Protein AF-A0A7V7TW19-F1 (afdb_monomer_lite)

Organism: NCBI:txid2615207

pLDDT: mean 81.2, std 10.43, range [51.41, 95.44]

Secondary structure (DSSP, 8-state):
----HHHHHHTTGGGT--EEEEE-SS-EEEEEHHHHHHHHHHHHHHHH-SSS-SHHHHHHHHHHHHHHHTT--

Radius of gyration: 19.97 Å; chains: 1; bounding box: 42×24×58 Å

Structure (mmCIF, N/CA/C/O backbone):
data_AF-A0A7V7TW19-F1
#
_entry.id   AF-A0A7V7TW19-F1
#
loop_
_atom_site.group_PDB
_atom_site.id
_atom_site.type_symbol
_atom_site.label_atom_id
_atom_site.label_alt_id
_atom_site.label_comp_id
_atom_site.label_asym_id
_atom_site.label_entity_id
_atom_site.label_seq_id
_atom_site.pdbx_PDB_ins_code
_atom_site.Cartn_x
_atom_site.Cartn_y
_atom_site.Cartn_z
_atom_site.occupancy
_atom_site.B_iso_or_equiv
_atom_site.auth_seq_id
_atom_site.auth_comp_id
_atom_site.auth_asym_id
_atom_site.auth_atom_id
_atom_site.pdbx_PDB_model_num
ATOM 1 N N . MET A 1 1 ? -12.059 6.445 24.242 1.00 56.94 1 MET A N 1
ATOM 2 C CA . MET A 1 1 ? -10.948 5.479 24.397 1.00 56.94 1 MET A CA 1
ATOM 3 C C . MET A 1 1 ? -9.836 5.856 23.432 1.00 56.94 1 MET A C 1
ATOM 5 O O . MET A 1 1 ? -10.152 6.354 22.360 1.00 56.94 1 MET A O 1
ATOM 9 N N . ARG A 1 2 ? -8.569 5.666 23.810 1.00 73.06 2 ARG A N 1
ATOM 10 C CA . ARG A 1 2 ? -7.404 5.810 22.921 1.00 73.06 2 ARG A CA 1
ATOM 11 C C . ARG A 1 2 ? -6.713 4.453 22.815 1.00 73.06 2 ARG A C 1
ATOM 13 O O . ARG A 1 2 ? -6.801 3.668 23.758 1.00 73.06 2 ARG A O 1
ATOM 20 N N . LEU A 1 3 ? -6.059 4.187 21.688 1.00 78.62 3 LEU A N 1
ATOM 21 C CA . LEU A 1 3 ? -5.182 3.02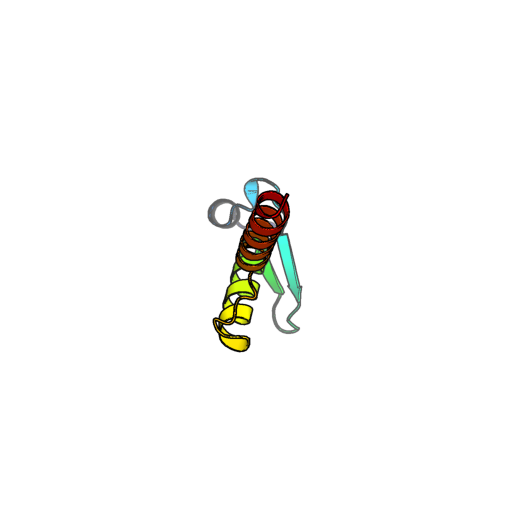4 21.559 1.00 78.62 3 LEU A CA 1
ATOM 22 C C . LEU A 1 3 ? -4.074 3.083 22.627 1.00 78.62 3 LEU A C 1
ATOM 24 O O . LEU A 1 3 ? -3.647 4.186 22.984 1.00 78.62 3 LEU A O 1
ATOM 28 N N . PRO A 1 4 ? -3.614 1.936 23.158 1.00 87.88 4 PRO A N 1
ATOM 29 C CA . PRO A 1 4 ? -2.477 1.909 24.070 1.00 87.88 4 PRO A CA 1
ATOM 30 C C . PRO A 1 4 ? -1.230 2.516 23.416 1.00 87.88 4 PRO A C 1
ATOM 32 O O . PRO A 1 4 ? -0.964 2.267 22.241 1.00 87.88 4 PRO A O 1
ATOM 35 N N . ALA A 1 5 ? -0.457 3.292 24.180 1.00 83.19 5 ALA A N 1
ATOM 36 C CA . ALA A 1 5 ? 0.741 3.972 23.677 1.00 83.19 5 ALA A CA 1
ATOM 37 C C . ALA A 1 5 ? 1.753 2.996 23.058 1.00 83.19 5 ALA A C 1
ATOM 39 O O . ALA A 1 5 ? 2.263 3.259 21.976 1.00 83.19 5 ALA A O 1
ATOM 40 N N . GLU A 1 6 ? 1.935 1.828 23.677 1.00 86.50 6 GLU A N 1
ATOM 41 C CA . GLU A 1 6 ? 2.821 0.770 23.179 1.00 86.50 6 GLU A CA 1
ATOM 42 C C . GLU A 1 6 ? 2.412 0.257 21.785 1.00 86.50 6 GLU A C 1
ATOM 44 O O . GLU 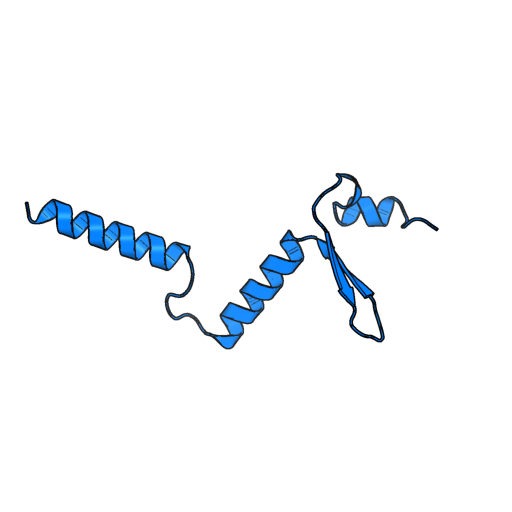A 1 6 ? 3.258 -0.042 20.945 1.00 86.50 6 GLU A O 1
ATOM 49 N N . VAL A 1 7 ? 1.103 0.184 21.514 1.00 82.38 7 VAL A N 1
ATOM 50 C CA . VAL A 1 7 ? 0.582 -0.221 20.199 1.00 82.38 7 VAL A CA 1
ATOM 51 C C . VAL A 1 7 ? 0.827 0.884 19.175 1.00 82.38 7 VAL A C 1
ATOM 53 O O . VAL A 1 7 ? 1.198 0.600 18.041 1.00 82.38 7 VAL A O 1
ATOM 56 N N . MET A 1 8 ? 0.655 2.148 19.570 1.00 79.25 8 MET A N 1
ATOM 57 C CA . MET A 1 8 ? 0.912 3.281 18.680 1.00 79.25 8 MET A CA 1
ATOM 58 C C . MET A 1 8 ? 2.395 3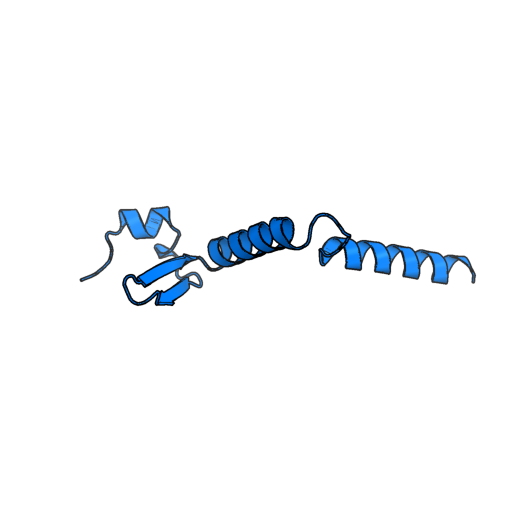.400 18.310 1.00 79.25 8 MET A C 1
ATOM 60 O O . MET A 1 8 ? 2.702 3.627 17.145 1.00 79.25 8 MET A O 1
ATOM 64 N N . GLU A 1 9 ? 3.302 3.204 19.266 1.00 82.19 9 GLU A N 1
ATOM 65 C CA . GLU A 1 9 ? 4.752 3.274 19.049 1.00 82.19 9 GLU A CA 1
ATOM 66 C C . GLU A 1 9 ? 5.249 2.140 18.143 1.00 82.19 9 GLU A C 1
ATOM 68 O O . GLU A 1 9 ? 5.928 2.389 17.149 1.00 82.19 9 GLU A O 1
ATOM 73 N N . ARG A 1 10 ? 4.820 0.897 18.406 1.00 82.25 10 ARG A N 1
ATOM 74 C CA . ARG A 1 10 ? 5.198 -0.282 17.607 1.00 82.25 10 ARG A CA 1
ATOM 75 C C . ARG A 1 10 ? 4.850 -0.153 16.123 1.00 82.25 10 ARG A C 1
ATOM 77 O O . ARG A 1 10 ? 5.564 -0.690 15.284 1.00 82.25 10 ARG A O 1
ATOM 84 N N . HIS A 1 11 ? 3.751 0.529 15.814 1.00 76.31 11 HIS A N 1
ATOM 85 C CA . HIS A 1 11 ? 3.258 0.706 14.449 1.00 76.31 11 HIS A CA 1
ATOM 86 C C . HIS A 1 11 ? 3.571 2.095 13.867 1.00 76.31 11 HIS A C 1
ATOM 88 O O . HIS A 1 11 ? 3.003 2.465 12.843 1.00 76.31 11 HIS A O 1
ATOM 94 N N . GLY A 1 12 ? 4.437 2.890 14.513 1.00 72.62 12 GLY A N 1
ATOM 95 C CA . GLY A 1 12 ? 4.828 4.221 14.022 1.00 72.62 12 GLY A CA 1
ATOM 96 C C . GLY A 1 12 ? 3.673 5.230 13.947 1.00 72.62 12 GLY A C 1
ATOM 97 O O . GLY A 1 12 ? 3.751 6.234 13.243 1.00 72.62 12 GLY A O 1
ATOM 98 N N . ILE A 1 13 ? 2.579 4.973 14.666 1.00 76.94 13 ILE A N 1
ATOM 99 C CA . ILE A 1 13 ? 1.363 5.797 14.680 1.00 76.94 13 ILE A CA 1
ATOM 100 C C . ILE A 1 13 ? 1.589 7.069 15.508 1.00 76.94 13 ILE A C 1
ATOM 102 O O . ILE A 1 13 ? 0.990 8.112 15.242 1.00 76.94 13 ILE A O 1
ATOM 106 N N . SER A 1 14 ? 2.471 7.000 16.508 1.00 71.69 14 SER A N 1
ATOM 107 C CA . SER A 1 14 ? 2.775 8.100 17.431 1.00 71.69 14 SER A CA 1
ATOM 108 C C . SER A 1 14 ? 3.386 9.333 16.761 1.00 71.69 14 SER A C 1
ATOM 110 O O . SER A 1 14 ? 3.293 10.422 17.321 1.00 71.69 14 SER A O 1
ATOM 112 N N . GLU A 1 15 ? 3.971 9.189 15.571 1.00 69.31 15 GLU A N 1
ATOM 113 C CA . GLU A 1 15 ? 4.684 10.268 14.872 1.00 69.31 15 GLU A CA 1
ATOM 114 C C . GLU A 1 15 ? 3.798 11.069 13.899 1.00 69.31 15 GLU A C 1
ATOM 116 O O . GLU A 1 15 ? 4.274 11.991 13.241 1.00 69.31 15 GLU A O 1
ATOM 121 N N . GLY A 1 16 ? 2.494 10.770 13.824 1.00 65.94 16 GLY A N 1
ATOM 122 C CA . GLY A 1 16 ? 1.556 11.525 12.981 1.00 65.94 16 GLY A CA 1
ATOM 123 C C . GLY A 1 16 ? 1.632 11.186 11.487 1.00 65.94 16 GLY A C 1
ATOM 124 O O . GLY A 1 16 ? 1.280 12.014 10.647 1.00 65.94 16 GLY A O 1
ATOM 125 N N . GLY A 1 17 ? 2.085 9.976 11.150 1.00 73.94 17 GLY A N 1
ATOM 126 C CA . GLY A 1 17 ? 2.140 9.474 9.777 1.00 73.94 17 GLY A CA 1
ATOM 127 C C . GLY A 1 17 ? 0.764 9.219 9.146 1.00 73.94 17 GLY A C 1
ATOM 128 O O . GLY A 1 17 ? -0.257 9.101 9.825 1.00 73.94 17 GLY A O 1
ATOM 129 N N . MET A 1 18 ? 0.736 9.110 7.813 1.00 81.94 18 MET A N 1
ATOM 130 C CA . MET A 1 18 ? -0.485 8.793 7.068 1.00 81.94 18 MET A CA 1
ATOM 131 C C . MET A 1 18 ? -0.936 7.355 7.349 1.00 81.94 18 MET A C 1
ATOM 133 O O . MET A 1 18 ? -0.186 6.395 7.148 1.00 81.94 18 MET A O 1
ATOM 137 N N . MET A 1 19 ? -2.189 7.221 7.773 1.00 86.38 19 MET A N 1
ATOM 138 C CA . MET A 1 19 ? -2.829 5.945 8.065 1.00 86.38 19 MET A CA 1
ATOM 139 C C . MET A 1 19 ? -3.939 5.645 7.068 1.00 86.38 19 MET A C 1
ATOM 141 O O . MET A 1 19 ? -4.660 6.543 6.633 1.00 86.38 19 MET A O 1
ATOM 145 N N . VAL A 1 20 ? -4.104 4.365 6.760 1.00 89.62 20 VAL A N 1
ATOM 146 C CA . VAL A 1 20 ? -5.220 3.845 5.977 1.00 89.62 20 VAL A CA 1
ATOM 147 C C . VAL A 1 20 ? -6.148 3.092 6.924 1.00 89.62 20 VAL A C 1
ATOM 149 O O . VAL A 1 20 ? -5.705 2.207 7.660 1.00 89.62 20 VAL A O 1
ATOM 152 N N . LEU A 1 21 ? -7.433 3.450 6.902 1.00 91.62 21 LEU A N 1
ATOM 153 C CA . LEU A 1 21 ? -8.495 2.673 7.531 1.00 91.62 21 LEU A CA 1
ATOM 154 C C . LEU A 1 21 ? -9.340 2.011 6.446 1.00 91.62 21 LEU A C 1
ATOM 156 O O . LEU A 1 21 ? -9.899 2.687 5.585 1.00 91.62 21 LEU A O 1
ATOM 160 N N . GLU A 1 22 ? -9.440 0.691 6.519 1.00 92.50 22 GLU A N 1
ATOM 161 C CA . GLU A 1 22 ? -10.296 -0.117 5.660 1.00 92.50 22 GLU A CA 1
ATOM 162 C C . GLU A 1 22 ? -11.469 -0.643 6.485 1.00 92.50 22 GLU A C 1
ATOM 164 O O . GLU A 1 22 ? -11.276 -1.381 7.455 1.00 92.50 22 GLU A O 1
ATOM 169 N N . ASP A 1 23 ? -12.685 -0.285 6.082 1.00 95.00 23 ASP A N 1
ATOM 170 C CA . ASP A 1 23 ? -13.895 -0.923 6.587 1.00 95.00 23 ASP A CA 1
ATOM 171 C C . ASP A 1 23 ? -14.150 -2.208 5.790 1.00 95.00 23 ASP A C 1
ATOM 173 O O . ASP A 1 23 ? -14.349 -2.179 4.574 1.00 95.00 23 ASP A O 1
ATOM 177 N N . ARG A 1 24 ? -14.107 -3.351 6.478 1.00 94.56 24 ARG A N 1
ATOM 178 C CA . ARG A 1 24 ? -14.376 -4.681 5.914 1.00 94.56 24 ARG A CA 1
ATOM 179 C C . ARG A 1 24 ? -15.742 -5.224 6.343 1.00 94.56 24 ARG A C 1
ATOM 181 O O . ARG A 1 24 ? -16.001 -6.421 6.221 1.00 94.56 24 ARG A O 1
ATOM 188 N N . GLY A 1 25 ? -16.614 -4.370 6.876 1.00 95.44 25 GLY A N 1
ATOM 189 C CA . GLY A 1 25 ? -17.961 -4.690 7.342 1.00 95.44 25 GLY A CA 1
ATOM 190 C C . GLY A 1 25 ? -17.988 -5.359 8.716 1.00 95.44 25 GLY A C 1
ATOM 191 O O . GLY A 1 25 ? -18.668 -4.884 9.620 1.00 95.44 25 GLY A O 1
ATOM 192 N N . SER A 1 26 ? -17.243 -6.455 8.902 1.00 94.75 26 SER A N 1
ATOM 193 C CA . SER A 1 26 ? -17.122 -7.140 10.203 1.00 94.75 26 SER A CA 1
ATOM 194 C C . SER A 1 26 ? -15.946 -6.646 11.045 1.00 94.75 26 SER A C 1
ATOM 196 O O . SER A 1 26 ? -15.869 -6.938 12.240 1.00 94.75 26 SER A O 1
ATOM 198 N N . SER A 1 27 ? -15.020 -5.911 10.432 1.00 93.31 27 SER A N 1
ATOM 199 C CA . SER A 1 27 ? -13.835 -5.379 11.086 1.00 93.31 27 SER A CA 1
ATOM 200 C C . SER A 1 27 ? -13.377 -4.086 10.430 1.00 93.31 27 SER A C 1
ATOM 202 O O . SER A 1 27 ? -13.592 -3.854 9.241 1.00 93.31 27 SER A O 1
ATOM 204 N N . ILE A 1 28 ? -12.713 -3.256 11.228 1.00 91.56 28 ILE A N 1
ATOM 205 C CA . ILE A 1 28 ? -11.944 -2.121 10.738 1.00 91.56 28 ILE A CA 1
ATOM 206 C C . ILE A 1 28 ? -10.479 -2.516 10.837 1.00 91.56 28 ILE A C 1
ATOM 208 O O . ILE A 1 28 ? -9.994 -2.860 11.918 1.00 91.56 28 ILE A O 1
ATOM 212 N N . VAL A 1 29 ? -9.783 -2.475 9.707 1.00 90.50 29 VAL A N 1
ATOM 213 C CA . VAL A 1 29 ? -8.341 -2.696 9.649 1.00 90.50 29 VAL A CA 1
ATOM 214 C C . VAL A 1 29 ? -7.667 -1.342 9.540 1.00 90.50 29 VAL A C 1
ATOM 216 O O . VAL A 1 29 ? -8.006 -0.536 8.678 1.00 90.50 29 VAL A O 1
ATOM 219 N N . MET A 1 30 ? -6.710 -1.096 10.423 1.00 87.88 30 MET A N 1
ATOM 220 C CA . MET A 1 30 ? -5.923 0.125 10.433 1.00 87.88 30 MET A CA 1
ATOM 221 C C . MET A 1 30 ? -4.461 -0.237 10.213 1.00 87.88 30 MET A C 1
ATOM 223 O O . MET A 1 30 ? -3.932 -1.115 10.892 1.00 87.88 30 MET A O 1
ATOM 227 N N . ARG A 1 31 ? -3.825 0.437 9.260 1.00 87.75 31 ARG A N 1
ATOM 228 C CA . ARG A 1 31 ? -2.432 0.198 8.882 1.00 87.75 31 ARG A CA 1
ATOM 229 C C . ARG A 1 31 ? -1.770 1.475 8.399 1.00 87.75 31 ARG A C 1
ATOM 231 O O . ARG A 1 31 ? -2.447 2.440 8.036 1.00 87.75 31 ARG A O 1
ATOM 238 N N . THR A 1 32 ? -0.448 1.510 8.425 1.00 88.12 32 THR A N 1
ATOM 239 C CA . THR A 1 32 ? 0.304 2.624 7.847 1.00 88.12 32 THR A CA 1
ATOM 240 C C . THR A 1 32 ? 0.147 2.625 6.327 1.00 88.12 32 THR A C 1
ATOM 242 O O . THR A 1 32 ? -0.083 1.587 5.700 1.00 88.12 32 THR A O 1
ATOM 245 N N . PHE A 1 33 ? 0.293 3.794 5.703 1.00 87.00 33 PHE A N 1
ATOM 246 C CA . PHE A 1 33 ? 0.290 3.873 4.242 1.00 87.00 33 PHE A CA 1
ATOM 247 C C . PHE A 1 33 ? 1.418 3.036 3.611 1.00 87.00 33 PHE A C 1
ATOM 249 O O . PHE A 1 33 ? 1.226 2.434 2.558 1.00 87.00 33 PHE A O 1
ATOM 256 N N . ALA A 1 34 ? 2.573 2.940 4.278 1.00 85.62 34 ALA A N 1
ATOM 257 C CA . ALA A 1 34 ? 3.695 2.125 3.821 1.00 85.62 34 ALA A CA 1
ATOM 258 C C . ALA A 1 34 ? 3.347 0.626 3.781 1.00 85.62 34 ALA A C 1
ATOM 260 O O . ALA A 1 34 ? 3.576 -0.021 2.760 1.00 85.62 34 ALA A O 1
ATOM 261 N N . GLU A 1 35 ? 2.737 0.094 4.847 1.00 88.56 35 GLU A N 1
ATOM 262 C CA . GLU A 1 35 ? 2.239 -1.290 4.883 1.00 88.56 35 GLU A CA 1
ATOM 263 C C . GLU A 1 35 ? 1.175 -1.525 3.803 1.00 88.56 35 GLU A C 1
ATOM 265 O O . GLU A 1 35 ? 1.217 -2.531 3.099 1.00 88.56 35 GLU A O 1
ATOM 270 N N . PHE A 1 36 ? 0.254 -0.571 3.614 1.00 91.25 36 PHE A N 1
ATOM 271 C CA . PHE A 1 36 ? -0.766 -0.656 2.567 1.00 91.25 36 PHE A CA 1
ATOM 272 C C . PHE A 1 36 ? -0.149 -0.789 1.167 1.00 91.25 36 PHE A C 1
ATOM 274 O O . PHE A 1 36 ? -0.523 -1.680 0.404 1.00 91.25 36 PHE A O 1
ATOM 281 N N . VAL A 1 37 ? 0.814 0.074 0.831 1.00 90.25 37 VAL A N 1
ATOM 282 C CA . VAL A 1 37 ? 1.488 0.057 -0.474 1.00 90.25 37 VAL A CA 1
ATOM 283 C C . VAL A 1 37 ? 2.291 -1.226 -0.668 1.00 90.25 37 VAL A C 1
ATOM 285 O O . VAL A 1 37 ? 2.213 -1.826 -1.741 1.00 90.25 37 VAL A O 1
ATOM 288 N N . ALA A 1 38 ? 3.034 -1.664 0.350 1.00 90.31 38 ALA A N 1
ATOM 289 C CA . ALA A 1 38 ? 3.829 -2.886 0.283 1.00 90.31 38 ALA A CA 1
ATOM 290 C C . ALA A 1 38 ? 2.959 -4.116 -0.021 1.00 90.31 38 ALA A C 1
ATOM 292 O O . ALA A 1 38 ? 3.308 -4.911 -0.898 1.00 90.31 38 ALA A O 1
ATOM 293 N N . ASP A 1 39 ? 1.799 -4.225 0.630 1.00 90.88 39 ASP A N 1
ATOM 294 C CA . ASP A 1 39 ? 0.845 -5.312 0.403 1.00 90.88 39 ASP A CA 1
ATOM 295 C C . ASP A 1 39 ? 0.273 -5.297 -1.016 1.00 90.88 39 ASP A C 1
ATOM 297 O O . ASP A 1 39 ? 0.244 -6.329 -1.686 1.00 90.88 39 ASP A O 1
ATOM 301 N N . ILE A 1 40 ? -0.145 -4.128 -1.512 1.00 90.81 40 ILE A N 1
ATOM 302 C CA . ILE A 1 40 ? -0.672 -4.003 -2.878 1.00 90.81 40 ILE A CA 1
ATOM 303 C C . ILE A 1 40 ? 0.406 -4.344 -3.913 1.00 90.81 40 ILE A C 1
ATOM 305 O O . ILE A 1 40 ? 0.119 -5.013 -4.905 1.00 90.81 40 ILE A O 1
ATOM 309 N N . GLN A 1 41 ? 1.655 -3.933 -3.688 1.00 89.25 41 GLN A N 1
ATOM 310 C CA . GLN A 1 41 ? 2.770 -4.296 -4.562 1.00 89.25 41 GLN A CA 1
ATOM 311 C C . GLN A 1 41 ? 3.065 -5.798 -4.531 1.00 89.25 41 GLN A C 1
ATOM 313 O O . GLN A 1 41 ? 3.340 -6.384 -5.576 1.00 89.25 41 GLN A O 1
ATOM 318 N N . ALA A 1 42 ? 3.014 -6.431 -3.355 1.00 89.12 42 ALA A N 1
ATOM 319 C CA . ALA A 1 42 ? 3.187 -7.875 -3.226 1.00 89.12 42 ALA A CA 1
ATOM 320 C C . ALA A 1 42 ? 2.08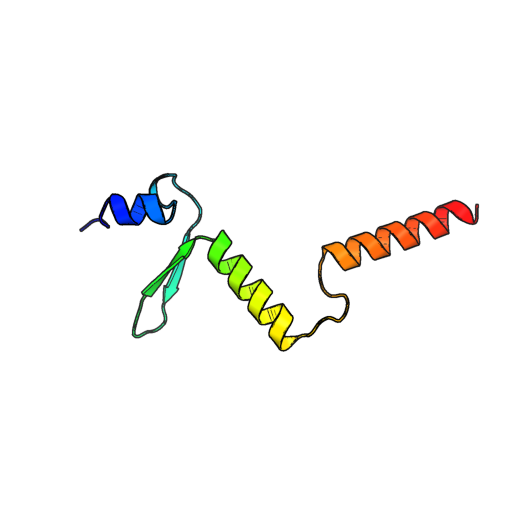5 -8.638 -3.972 1.00 89.12 42 ALA A C 1
ATOM 322 O O . ALA A 1 42 ? 2.397 -9.509 -4.782 1.00 89.12 42 ALA A O 1
ATOM 323 N N . TRP A 1 43 ? 0.826 -8.237 -3.782 1.00 89.69 43 TRP A N 1
ATOM 324 C CA . TRP A 1 43 ? -0.314 -8.803 -4.500 1.00 89.69 43 TRP A CA 1
ATOM 325 C C . TRP A 1 43 ? -0.199 -8.607 -6.017 1.00 89.69 43 TRP A C 1
ATOM 327 O O . TRP A 1 43 ? -0.406 -9.539 -6.788 1.00 89.69 43 TRP A O 1
ATOM 337 N N . SER A 1 44 ? 0.200 -7.413 -6.459 1.00 84.94 44 SER A N 1
ATOM 338 C CA . SER A 1 44 ? 0.418 -7.108 -7.876 1.00 84.94 44 SER A CA 1
ATOM 339 C C . SER A 1 44 ? 1.475 -8.025 -8.502 1.00 84.94 44 SER A C 1
ATOM 341 O O . SER A 1 44 ? 1.243 -8.581 -9.573 1.00 84.94 44 SER A O 1
ATOM 343 N N . ARG A 1 45 ? 2.604 -8.253 -7.810 1.00 82.44 45 ARG A N 1
ATOM 344 C CA . ARG A 1 45 ? 3.655 -9.184 -8.260 1.00 82.44 45 ARG A CA 1
ATOM 345 C C . ARG A 1 45 ? 3.143 -10.618 -8.394 1.00 82.44 45 ARG A C 1
ATOM 347 O O . ARG A 1 45 ? 3.479 -11.290 -9.363 1.00 82.44 45 ARG A O 1
ATOM 354 N N . GLU A 1 46 ? 2.325 -11.076 -7.450 1.00 85.38 46 GLU A N 1
ATOM 355 C CA . GLU A 1 46 ? 1.736 -12.419 -7.488 1.00 85.38 46 GLU A CA 1
AT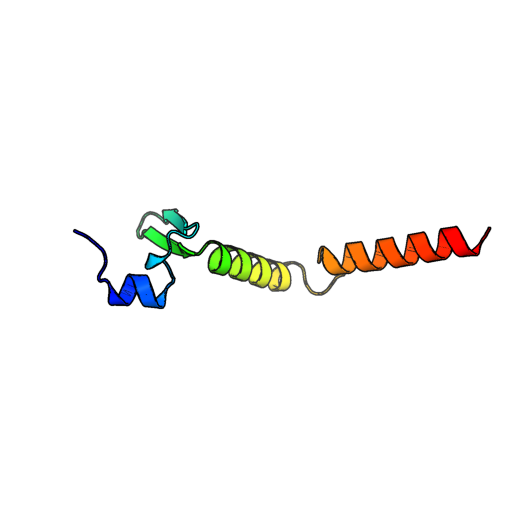OM 356 C C . GLU A 1 46 ? 0.752 -12.583 -8.656 1.00 85.38 46 GLU A C 1
ATOM 358 O O . GLU A 1 46 ? 0.780 -13.594 -9.356 1.00 85.38 46 GLU A O 1
ATOM 363 N N . VAL A 1 47 ? -0.094 -11.578 -8.900 1.00 84.06 47 VAL A N 1
ATOM 364 C CA . VAL A 1 47 ? -1.161 -11.650 -9.908 1.00 84.06 47 VAL A CA 1
ATOM 365 C C . VAL A 1 47 ? -0.658 -11.381 -11.327 1.00 84.06 47 VAL A C 1
ATOM 367 O O . VAL A 1 47 ? -1.112 -12.028 -12.271 1.00 84.06 47 VAL A O 1
ATOM 370 N N . LEU A 1 48 ? 0.254 -10.423 -11.506 1.00 80.00 48 LEU A N 1
ATOM 371 C CA . LEU A 1 48 ? 0.733 -9.996 -12.827 1.00 80.00 48 LEU A CA 1
ATOM 372 C C . LEU A 1 48 ? 2.013 -10.726 -13.275 1.00 80.00 48 LEU A C 1
ATOM 374 O O . LEU A 1 48 ? 2.319 -10.736 -14.471 1.00 80.00 48 LEU A O 1
ATOM 378 N N . GLY A 1 49 ? 2.729 -11.375 -12.351 1.00 70.69 49 GLY A N 1
ATOM 379 C CA . GLY A 1 49 ? 4.005 -12.043 -12.613 1.00 70.69 49 GLY A CA 1
ATOM 380 C C . GLY A 1 49 ? 5.172 -11.079 -12.877 1.00 70.69 49 GLY A C 1
ATOM 381 O O . GLY A 1 49 ? 5.039 -9.862 -12.783 1.00 70.69 49 GLY A O 1
ATOM 382 N N . ASP A 1 50 ? 6.330 -11.640 -13.239 1.00 64.44 50 ASP A N 1
ATOM 383 C CA . ASP A 1 50 ? 7.628 -10.941 -13.370 1.00 64.44 50 ASP A CA 1
ATOM 384 C C . ASP A 1 50 ? 7.841 -10.268 -14.742 1.00 64.44 50 ASP A C 1
ATOM 386 O O . ASP A 1 50 ? 8.955 -10.115 -15.242 1.00 64.44 50 ASP A O 1
ATOM 390 N N . LYS A 1 51 ? 6.753 -9.919 -15.433 1.00 58.16 51 LYS A N 1
ATOM 391 C CA . LYS A 1 51 ? 6.860 -9.170 -16.688 1.00 58.16 51 LYS A CA 1
ATOM 392 C C . LYS A 1 51 ? 7.117 -7.721 -16.310 1.00 58.16 51 LYS A C 1
ATOM 394 O O . LYS A 1 51 ? 6.199 -7.139 -15.767 1.00 58.16 51 LYS A O 1
ATOM 399 N N . ASN A 1 52 ? 8.311 -7.180 -16.578 1.00 54.62 52 ASN A N 1
ATOM 400 C CA . ASN A 1 52 ? 8.709 -5.755 -16.545 1.00 54.62 52 ASN A CA 1
ATOM 401 C C . ASN A 1 52 ? 7.541 -4.748 -16.383 1.00 54.62 52 ASN A C 1
ATOM 403 O O . ASN A 1 52 ? 7.124 -4.102 -17.343 1.00 54.62 52 ASN A O 1
ATOM 407 N N . LEU A 1 53 ? 6.979 -4.639 -15.181 1.00 63.53 53 LEU A N 1
ATOM 408 C CA . LEU A 1 53 ? 5.788 -3.827 -14.888 1.00 63.53 53 LEU A CA 1
ATOM 409 C C . LEU A 1 53 ? 6.049 -2.881 -13.719 1.00 63.53 53 LEU A C 1
ATOM 411 O O . LEU A 1 53 ? 5.169 -2.099 -13.352 1.00 63.53 53 LEU A O 1
ATOM 415 N N . THR A 1 54 ? 7.241 -2.935 -13.117 1.00 71.31 54 THR A N 1
ATOM 416 C CA . THR A 1 54 ? 7.597 -1.954 -12.103 1.00 71.31 54 THR A CA 1
ATOM 417 C C . THR A 1 54 ? 7.933 -0.626 -12.775 1.00 71.31 54 THR A C 1
ATOM 419 O O . THR A 1 54 ? 8.440 -0.565 -13.898 1.00 71.31 54 THR A O 1
ATOM 422 N N . VAL A 1 55 ? 7.633 0.470 -12.078 1.00 74.25 55 VAL A N 1
ATOM 423 C CA . VAL A 1 55 ? 7.98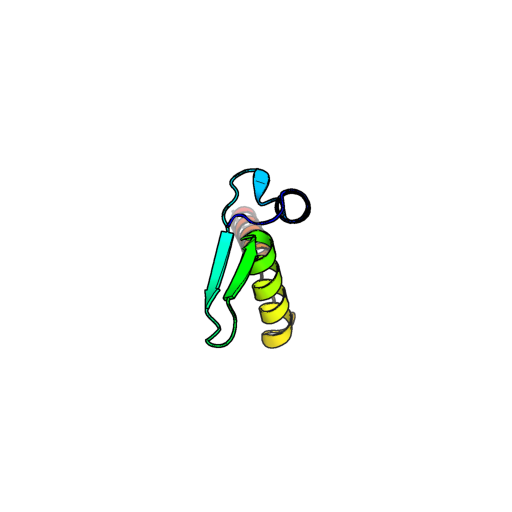2 1.818 -12.544 1.00 74.25 55 VAL A CA 1
ATOM 424 C C . VAL A 1 55 ? 9.495 1.946 -12.726 1.00 74.25 55 VAL A C 1
ATOM 426 O O . VAL A 1 55 ? 9.934 2.601 -13.664 1.00 74.25 55 VAL A O 1
ATOM 429 N N . ASP A 1 56 ? 10.289 1.282 -11.886 1.00 78.31 56 ASP A N 1
ATOM 430 C CA . ASP A 1 56 ? 11.746 1.284 -11.997 1.00 78.31 56 ASP A CA 1
ATOM 431 C C . ASP A 1 56 ? 12.229 0.584 -13.273 1.00 78.31 56 ASP A C 1
ATOM 433 O O . ASP A 1 56 ? 13.110 1.117 -13.951 1.00 78.31 56 ASP A O 1
ATOM 437 N N . ASP A 1 57 ? 11.612 -0.537 -13.663 1.00 76.19 57 ASP A N 1
ATOM 438 C CA . ASP A 1 57 ? 11.922 -1.222 -14.926 1.00 76.19 57 ASP A CA 1
ATOM 439 C C . ASP A 1 57 ? 11.581 -0.344 -16.132 1.00 76.19 57 ASP A C 1
ATOM 441 O O . ASP A 1 57 ? 12.401 -0.187 -17.041 1.00 76.19 57 ASP A O 1
ATOM 445 N N . PHE A 1 58 ? 10.406 0.295 -16.106 1.00 80.56 58 PHE A N 1
ATOM 446 C CA . PHE A 1 58 ? 9.994 1.250 -17.133 1.00 80.56 58 PHE A CA 1
ATOM 447 C C . PHE A 1 58 ? 10.964 2.437 -17.222 1.00 80.56 58 PHE A C 1
ATOM 449 O O . PHE A 1 58 ? 11.379 2.835 -18.311 1.00 80.56 58 PHE A O 1
ATOM 456 N N . LEU A 1 59 ? 11.375 3.001 -16.083 1.00 86.50 59 LEU A N 1
ATOM 457 C CA . LEU A 1 59 ? 12.344 4.096 -16.043 1.00 86.50 59 LEU A CA 1
ATOM 458 C C . LEU A 1 59 ? 13.725 3.649 -16.542 1.00 86.50 59 LEU A C 1
ATOM 460 O O . LEU A 1 59 ? 14.396 4.410 -17.241 1.00 86.50 59 LEU A O 1
ATOM 464 N N . ALA A 1 60 ? 14.159 2.430 -16.223 1.00 86.50 60 ALA A N 1
ATOM 465 C CA . ALA A 1 60 ? 15.418 1.868 -16.700 1.00 86.50 60 ALA A CA 1
ATOM 466 C C . ALA A 1 60 ? 15.398 1.591 -18.212 1.00 86.50 60 ALA A C 1
ATOM 468 O O . ALA A 1 60 ? 16.404 1.800 -18.892 1.00 86.50 60 ALA A O 1
ATOM 469 N N . GLU A 1 61 ? 14.273 1.136 -18.761 1.00 84.38 61 GLU A N 1
ATOM 470 C CA . GLU A 1 61 ? 14.065 0.998 -20.206 1.00 84.38 61 GLU A CA 1
ATOM 471 C C . GLU A 1 61 ? 14.092 2.361 -20.905 1.00 84.38 61 GLU A C 1
ATOM 473 O O . GLU A 1 61 ? 14.904 2.566 -21.805 1.00 84.38 61 GLU A O 1
ATOM 478 N N . ARG A 1 62 ? 13.345 3.349 -20.398 1.00 85.69 62 ARG A N 1
ATOM 479 C CA . ARG A 1 62 ? 13.335 4.713 -20.953 1.00 85.69 62 ARG A CA 1
ATOM 480 C C . ARG A 1 62 ? 14.711 5.377 -20.931 1.00 85.69 62 ARG A C 1
ATOM 482 O O . ARG A 1 62 ? 15.060 6.082 -21.874 1.00 85.69 62 ARG A O 1
ATOM 489 N N . ARG A 1 63 ? 15.517 5.137 -19.889 1.00 89.69 63 ARG A N 1
ATOM 490 C CA . ARG A 1 63 ? 16.918 5.599 -19.836 1.00 89.69 63 ARG A CA 1
ATOM 491 C C . ARG A 1 63 ? 17.786 4.934 -20.909 1.00 89.69 63 ARG A C 1
ATOM 493 O O . ARG A 1 63 ? 18.631 5.607 -21.491 1.00 89.69 63 ARG A O 1
ATOM 500 N N . ARG A 1 64 ? 17.585 3.638 -21.177 1.00 88.00 64 ARG A N 1
ATOM 501 C CA . ARG A 1 64 ? 18.300 2.902 -22.237 1.00 88.00 64 ARG A CA 1
ATOM 502 C C . ARG A 1 64 ? 17.882 3.341 -23.639 1.00 88.00 64 ARG A C 1
ATOM 504 O O . ARG A 1 64 ? 18.729 3.350 -24.526 1.00 88.00 64 ARG A O 1
ATOM 511 N N . ASP A 1 65 ? 16.613 3.678 -23.844 1.00 84.62 65 ASP A N 1
ATOM 512 C CA . ASP A 1 65 ? 16.122 4.227 -25.113 1.00 84.62 65 ASP A CA 1
ATOM 513 C C . ASP A 1 65 ? 16.717 5.612 -25.376 1.00 84.62 65 ASP A C 1
ATOM 515 O O . ASP A 1 65 ? 17.308 5.824 -26.429 1.00 84.62 65 ASP A O 1
ATOM 519 N N . ALA A 1 66 ? 16.676 6.507 -24.382 1.00 86.31 66 ALA A N 1
ATOM 520 C CA . ALA A 1 66 ? 17.286 7.830 -24.498 1.00 86.31 66 ALA A CA 1
ATOM 521 C C . ALA A 1 66 ? 18.790 7.735 -24.808 1.00 86.31 66 ALA A C 1
ATOM 523 O O . ALA A 1 66 ? 19.286 8.414 -25.697 1.00 86.31 66 ALA A O 1
ATOM 524 N N . ALA A 1 67 ? 19.523 6.849 -24.124 1.00 83.19 67 ALA A N 1
ATOM 525 C CA . ALA A 1 67 ? 20.950 6.653 -24.382 1.00 83.19 67 ALA A CA 1
ATOM 526 C C . ALA A 1 67 ? 21.256 6.136 -25.801 1.00 83.19 67 ALA A C 1
ATOM 528 O O . ALA A 1 67 ? 22.313 6.462 -26.333 1.00 83.19 67 ALA A O 1
ATOM 529 N N . ARG A 1 68 ? 20.352 5.352 -26.412 1.00 82.56 68 ARG A N 1
ATOM 530 C CA . ARG A 1 68 ? 20.471 4.927 -27.817 1.00 82.56 68 ARG A CA 1
ATOM 531 C C . ARG A 1 68 ? 20.240 6.093 -28.773 1.00 82.56 68 ARG A C 1
ATOM 533 O O . ARG A 1 68 ? 21.050 6.290 -29.670 1.00 82.56 68 ARG A O 1
ATOM 540 N N . GLU A 1 69 ? 19.203 6.888 -28.523 1.00 73.06 69 GLU A N 1
ATOM 541 C CA . GLU A 1 69 ? 18.833 8.047 -29.345 1.00 73.06 69 GLU A CA 1
ATOM 542 C C . GLU A 1 69 ? 19.945 9.117 -29.375 1.00 73.06 69 GLU A C 1
ATOM 544 O O . GLU A 1 69 ? 20.223 9.680 -30.424 1.00 73.06 69 GLU A O 1
ATOM 549 N N . PHE A 1 70 ? 20.673 9.320 -28.269 1.00 69.31 70 PHE A N 1
ATOM 550 C CA . PHE A 1 70 ? 21.838 10.224 -28.213 1.00 69.31 70 PHE A CA 1
ATOM 551 C C . PHE A 1 70 ? 23.151 9.638 -28.765 1.00 69.31 70 PHE A C 1
ATOM 553 O O . PHE A 1 70 ? 24.152 10.347 -28.806 1.00 69.31 70 PHE A O 1
ATOM 560 N N . SER A 1 71 ? 23.191 8.349 -29.118 1.00 66.56 71 SER A N 1
ATOM 561 C CA . SER A 1 71 ? 24.395 7.689 -29.655 1.00 66.56 71 SER A CA 1
ATOM 562 C C . SER A 1 71 ? 24.388 7.529 -31.177 1.00 66.56 71 SER A C 1
ATOM 564 O O . SER A 1 71 ? 25.399 7.119 -31.746 1.00 66.56 71 SER A O 1
ATOM 566 N N . GLU A 1 72 ? 23.252 7.818 -31.817 1.00 58.59 72 GLU A N 1
ATOM 567 C CA . GLU A 1 72 ? 23.067 7.770 -33.274 1.00 58.59 72 GLU A CA 1
ATOM 568 C C . GLU A 1 72 ? 23.217 9.154 -33.951 1.00 58.59 72 GLU A C 1
ATOM 570 O O . GLU A 1 72 ? 23.157 9.222 -35.179 1.00 58.59 72 GLU A O 1
ATOM 575 N N . ASP A 1 73 ? 23.478 10.213 -33.169 1.00 51.41 73 ASP A N 1
ATOM 576 C CA . ASP A 1 73 ? 23.864 11.581 -33.586 1.00 51.41 73 ASP A CA 1
ATOM 577 C C . ASP A 1 73 ? 25.385 11.805 -33.431 1.00 51.41 73 ASP A C 1
ATOM 579 O O . ASP A 1 73 ? 25.992 12.469 -34.308 1.00 51.41 73 ASP A O 1
#

Foldseek 3Di:
DDDDPVVCVVQVVVVVADKDWDDPPVDIDIHGPVVVVVVVVVVCCVPVPDDQPDPVSVVVVVVVVVVVVVVVD

Sequence (73 aa):
MRLPAEVMERHGISEGGMMVLEDRGSSIVMRTFAEFVADIQAWSREVLGDKNLTVDDFLAERRRDAAREFSED